Protein AF-A0A9X4IM79-F1 (afdb_monomer_lite)

Foldseek 3Di:
DVVVVCPDPPDDDDDPVRVCDVQWDKDKDKDFDPDDPVVVVVVWGWIWMWIATGGNNRGDDDIDDTDTRDTD

pLDDT: mean 72.87, std 10.43, range [53.09, 90.69]

Structure (mmCIF, N/CA/C/O backbone):
data_AF-A0A9X4IM79-F1
#
_entry.id   AF-A0A9X4IM79-F1
#
loop_
_atom_site.group_PDB
_atom_site.id
_atom_site.type_symbol
_atom_site.label_atom_id
_atom_site.label_alt_id
_atom_site.label_comp_id
_atom_site.label_asym_id
_atom_site.label_entity_id
_atom_site.label_seq_id
_atom_site.pdbx_PDB_ins_code
_atom_site.Cartn_x
_atom_site.Cartn_y
_atom_site.Cartn_z
_atom_site.occupancy
_atom_site.B_iso_or_equiv
_atom_site.auth_seq_id
_atom_site.auth_comp_id
_atom_site.auth_asym_id
_atom_site.auth_atom_id
_atom_site.pdbx_PDB_model_num
ATOM 1 N N . MET A 1 1 ? -36.616 -4.112 4.946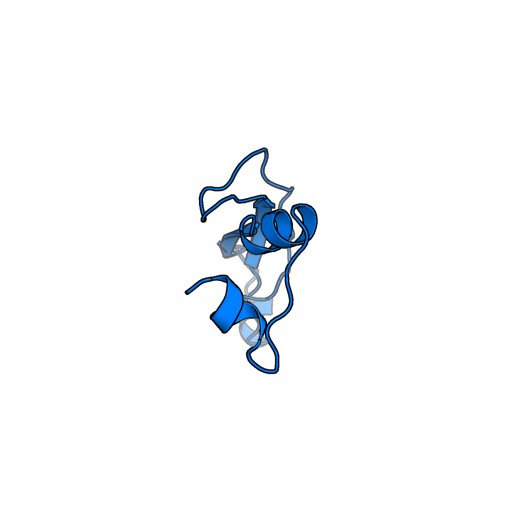 1.00 58.12 1 MET A N 1
ATOM 2 C CA . MET A 1 1 ? -35.478 -3.988 4.013 1.00 58.12 1 MET A CA 1
ATOM 3 C C . MET A 1 1 ? -34.140 -4.353 4.654 1.00 58.12 1 MET A C 1
ATOM 5 O O . MET A 1 1 ? -33.729 -5.489 4.495 1.00 58.12 1 MET A O 1
ATOM 9 N N . LEU A 1 2 ? -33.466 -3.497 5.441 1.00 58.25 2 LEU A N 1
ATOM 10 C CA . LEU A 1 2 ? -32.113 -3.828 5.955 1.00 58.25 2 LEU A CA 1
ATOM 11 C C . LEU A 1 2 ? -32.072 -5.078 6.864 1.00 58.25 2 LEU A C 1
ATOM 13 O O . LEU A 1 2 ? -31.185 -5.915 6.747 1.00 58.25 2 LEU A O 1
ATOM 17 N N . LYS A 1 3 ? -33.087 -5.246 7.724 1.00 62.53 3 LYS A N 1
ATOM 18 C CA . LYS A 1 3 ? -33.236 -6.416 8.612 1.00 62.53 3 LYS A CA 1
ATOM 19 C C . LYS A 1 3 ? -33.549 -7.728 7.881 1.00 62.53 3 LYS A C 1
ATOM 21 O O . LYS A 1 3 ? -33.436 -8.785 8.487 1.00 62.53 3 LYS A O 1
ATOM 26 N N . GLU A 1 4 ? -34.000 -7.662 6.632 1.00 67.06 4 GLU A N 1
ATOM 27 C CA . GLU A 1 4 ? -34.291 -8.848 5.812 1.00 67.06 4 GLU A CA 1
ATOM 28 C C . GLU A 1 4 ? -33.031 -9.312 5.079 1.00 67.06 4 GLU A C 1
ATOM 30 O O . GLU A 1 4 ? -32.805 -10.509 4.968 1.00 67.06 4 GLU A O 1
ATOM 35 N N . VAL A 1 5 ? -32.159 -8.376 4.688 1.00 63.28 5 VAL A N 1
ATOM 36 C CA . VAL A 1 5 ? -30.850 -8.668 4.081 1.00 63.28 5 VAL A CA 1
ATOM 37 C C . VAL A 1 5 ? -29.905 -9.351 5.074 1.00 63.28 5 VAL A C 1
ATOM 39 O O . VAL A 1 5 ? -29.211 -10.287 4.703 1.00 63.28 5 VAL A O 1
ATOM 42 N N . LEU A 1 6 ? -29.926 -8.958 6.354 1.00 63.75 6 LEU A N 1
ATOM 43 C CA . LEU A 1 6 ? -29.135 -9.610 7.414 1.00 63.75 6 LEU A CA 1
ATOM 44 C C . LEU A 1 6 ? -29.561 -11.059 7.717 1.00 63.75 6 LEU A C 1
ATOM 46 O O . LEU A 1 6 ? -28.865 -11.755 8.446 1.00 63.75 6 LEU A O 1
ATOM 50 N N . LYS A 1 7 ? -30.714 -11.504 7.204 1.00 72.12 7 LYS A N 1
ATOM 51 C CA . LYS A 1 7 ? -31.219 -12.874 7.381 1.00 72.12 7 LYS A CA 1
ATOM 52 C C . LYS A 1 7 ? -30.864 -13.795 6.212 1.00 72.12 7 LYS A C 1
ATOM 54 O O . LYS A 1 7 ? -31.225 -14.966 6.253 1.00 72.12 7 LYS A O 1
ATOM 59 N N . LEU A 1 8 ? -30.208 -13.276 5.172 1.00 77.31 8 LEU A N 1
ATOM 60 C CA . LEU A 1 8 ? -29.737 -14.078 4.048 1.00 77.31 8 LEU A CA 1
ATOM 61 C C . LEU A 1 8 ? -28.499 -14.878 4.472 1.00 77.31 8 LEU A C 1
ATOM 63 O O . LEU A 1 8 ? -27.600 -14.344 5.126 1.00 77.31 8 LEU A O 1
ATOM 67 N N . GLU A 1 9 ? -28.448 -16.157 4.098 1.00 62.38 9 GLU A N 1
ATOM 68 C CA . GLU A 1 9 ? -27.280 -16.999 4.363 1.00 62.38 9 GLU A CA 1
ATOM 69 C C . GLU A 1 9 ? -26.014 -16.388 3.746 1.00 62.38 9 GLU A C 1
ATOM 71 O O . GLU A 1 9 ? -26.016 -15.907 2.613 1.00 62.38 9 GLU A O 1
ATOM 76 N N . GLY A 1 10 ? -24.926 -16.381 4.520 1.00 66.44 10 GLY A N 1
ATOM 77 C CA . GLY A 1 10 ? -23.641 -15.805 4.115 1.00 66.44 10 GLY A CA 1
ATOM 78 C C . GLY A 1 10 ? -23.489 -14.301 4.373 1.00 66.44 10 GLY A C 1
ATOM 79 O O . GLY A 1 10 ? -22.397 -13.769 4.176 1.00 66.44 10 GLY A O 1
ATOM 80 N N . VAL A 1 11 ? -24.526 -13.607 4.856 1.00 71.50 11 VAL A N 1
ATOM 81 C CA . VAL A 1 11 ? -24.422 -12.189 5.226 1.00 71.50 11 VAL A CA 1
ATOM 82 C C . VAL A 1 11 ? -23.927 -12.055 6.665 1.00 71.50 11 VAL A C 1
ATOM 84 O O . VAL A 1 11 ? -24.616 -12.412 7.617 1.00 71.50 11 VAL A O 1
ATOM 87 N N . GLN A 1 12 ? -22.724 -11.505 6.828 1.00 75.75 12 GLN A N 1
ATOM 88 C CA . GLN A 1 12 ? -22.152 -11.177 8.131 1.00 75.75 12 GLN A CA 1
ATOM 89 C C . GLN A 1 12 ? -22.241 -9.671 8.386 1.00 75.75 12 GLN A C 1
ATOM 91 O O . GLN A 1 12 ? -21.798 -8.861 7.568 1.00 75.75 12 GLN A O 1
ATOM 96 N N . GLU A 1 13 ? -22.775 -9.282 9.545 1.00 76.88 13 GLU A N 1
ATOM 97 C CA . GLU A 1 13 ? -22.686 -7.896 9.995 1.00 76.88 13 GLU A CA 1
ATOM 98 C C . GLU A 1 13 ? -21.235 -7.581 10.375 1.00 76.88 13 GLU A C 1
ATOM 100 O O . GLU A 1 13 ? -20.666 -8.148 11.309 1.00 76.88 13 GLU A O 1
ATOM 105 N N . LEU A 1 14 ? -20.621 -6.679 9.616 1.00 73.81 14 LEU A N 1
ATOM 106 C CA . LEU A 1 14 ? -19.256 -6.238 9.857 1.00 73.81 14 LEU A CA 1
ATOM 107 C C . LEU A 1 14 ? -19.236 -5.216 10.989 1.00 73.81 14 LEU A C 1
ATOM 109 O O . LEU A 1 14 ? -19.970 -4.227 10.982 1.00 73.81 14 LEU A O 1
ATOM 113 N N . THR A 1 15 ? -18.313 -5.394 11.928 1.00 79.19 15 THR A N 1
ATOM 114 C CA . THR A 1 15 ? -18.035 -4.366 12.934 1.00 79.19 15 THR A CA 1
ATOM 115 C C . THR A 1 15 ? -17.572 -3.068 12.263 1.00 79.19 15 THR A C 1
ATOM 117 O O . THR A 1 15 ? -16.959 -3.088 11.194 1.00 79.19 15 THR A O 1
ATOM 120 N N . LYS A 1 16 ? -17.752 -1.914 12.925 1.00 68.88 16 LYS A N 1
ATOM 121 C CA . LYS A 1 16 ? -17.255 -0.613 12.420 1.00 68.88 16 LYS A CA 1
ATOM 122 C C . LYS A 1 16 ? -15.764 -0.638 12.044 1.00 68.88 16 LYS A C 1
ATOM 124 O O . LYS A 1 16 ? -15.348 0.087 11.143 1.00 68.88 16 LYS A O 1
ATOM 129 N N . LYS A 1 17 ? -14.952 -1.461 12.723 1.00 67.12 17 LYS A N 1
ATOM 130 C CA . LYS A 1 17 ? -13.528 -1.660 12.404 1.00 67.12 17 LYS A CA 1
ATOM 131 C C . LYS A 1 17 ? -13.334 -2.447 11.104 1.00 67.12 17 LYS A C 1
ATOM 133 O O . LYS A 1 17 ? -12.552 -2.020 10.265 1.00 67.12 17 LYS A O 1
ATOM 138 N N . GLN A 1 18 ? -14.075 -3.538 10.907 1.00 65.38 18 GLN A N 1
ATOM 139 C CA . GLN A 1 18 ? -14.036 -4.318 9.664 1.00 65.38 18 GLN A CA 1
ATOM 140 C C . GLN A 1 18 ? -14.586 -3.522 8.476 1.00 65.38 18 GLN A C 1
ATOM 142 O O . GLN A 1 18 ? -13.976 -3.522 7.415 1.00 65.38 18 GLN A O 1
ATOM 147 N N . GLN A 1 19 ? -15.663 -2.755 8.672 1.00 65.00 19 GLN A N 1
ATOM 148 C CA . GLN A 1 19 ? -16.150 -1.803 7.672 1.00 65.00 19 GLN A CA 1
ATOM 149 C C . GLN A 1 19 ? -15.093 -0.763 7.315 1.00 65.00 19 GLN A C 1
ATOM 151 O O . GLN A 1 19 ? -14.909 -0.478 6.141 1.00 65.00 19 GLN A O 1
ATOM 156 N N . LYS A 1 20 ? -14.364 -0.208 8.291 1.00 61.47 20 LYS A N 1
ATOM 157 C CA . LYS A 1 20 ? -13.249 0.706 8.001 1.00 61.47 20 LYS A CA 1
ATOM 158 C C . LYS A 1 20 ? -12.108 0.031 7.244 1.00 61.47 20 LYS A C 1
ATOM 160 O O . LYS A 1 20 ? -11.510 0.695 6.418 1.00 61.47 20 LYS A O 1
ATOM 165 N N . SER A 1 21 ? -11.823 -1.243 7.502 1.00 62.06 21 SER A N 1
ATOM 166 C CA . SER A 1 21 ? -10.797 -2.000 6.773 1.00 62.06 21 SER A CA 1
ATOM 167 C C . SER A 1 21 ? -11.223 -2.395 5.356 1.00 62.06 21 SER A C 1
ATOM 169 O O . SER A 1 21 ? -10.370 -2.537 4.493 1.00 62.06 21 SER A O 1
ATOM 171 N N . LEU A 1 22 ? -12.520 -2.606 5.115 1.00 63.62 22 LEU A N 1
ATOM 172 C CA . LEU A 1 22 ? -13.057 -2.941 3.791 1.00 63.62 22 LEU A CA 1
ATOM 173 C C . LEU A 1 22 ? -13.324 -1.688 2.947 1.00 63.62 22 LEU A C 1
ATOM 175 O O . LEU A 1 22 ? -13.004 -1.655 1.765 1.00 63.62 22 LEU A O 1
ATOM 179 N N . ASN A 1 23 ? -13.862 -0.633 3.561 1.00 61.72 23 ASN A N 1
ATOM 180 C CA . ASN A 1 23 ? -14.093 0.662 2.910 1.00 61.72 23 ASN A CA 1
ATOM 181 C C . ASN A 1 23 ? -12.800 1.481 2.790 1.00 61.72 23 ASN A C 1
ATOM 183 O O . ASN A 1 23 ? -12.687 2.372 1.941 1.00 61.72 23 ASN A O 1
ATOM 187 N N . GLY A 1 24 ? -11.848 1.213 3.682 1.00 67.75 24 GLY A N 1
ATOM 188 C CA . GLY A 1 24 ? -10.526 1.802 3.697 1.00 67.75 24 GLY A CA 1
ATOM 189 C C . GLY A 1 24 ? -9.519 0.854 3.067 1.00 67.75 24 GLY A C 1
ATOM 190 O O . GLY A 1 24 ? -8.885 0.075 3.771 1.00 67.75 24 GLY A O 1
ATOM 191 N N . GLY A 1 25 ? -9.427 0.873 1.740 1.00 74.44 25 GLY A N 1
ATOM 192 C CA . GLY A 1 25 ? -8.468 0.047 1.014 1.00 74.44 25 GLY A CA 1
ATOM 193 C C . GLY A 1 25 ? -7.028 0.549 1.157 1.00 74.44 25 GLY A C 1
ATOM 194 O O . GLY A 1 25 ? -6.686 1.359 2.017 1.00 74.44 25 GLY A O 1
ATOM 195 N N . GLN A 1 26 ? -6.172 0.114 0.238 1.00 77.69 26 GLN A N 1
ATOM 196 C CA . GLN A 1 26 ? -4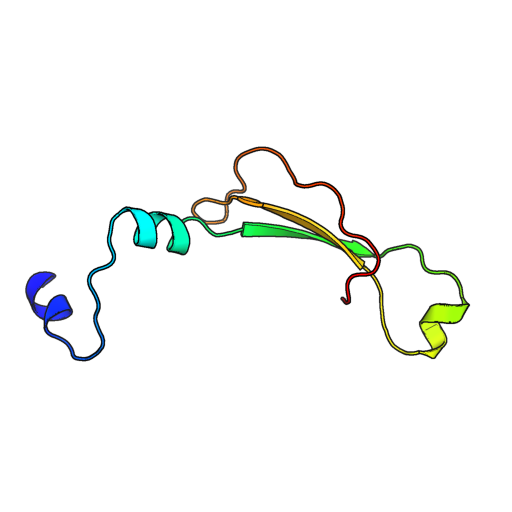.868 0.726 -0.002 1.00 77.69 26 GLN A CA 1
ATOM 197 C C . GLN A 1 26 ? -4.818 1.249 -1.431 1.00 77.69 26 GLN A C 1
ATOM 199 O O . GLN A 1 26 ? -5.359 0.641 -2.352 1.00 77.69 26 GLN A O 1
ATOM 204 N N . LYS A 1 27 ? -4.198 2.411 -1.615 1.00 81.69 27 LYS A N 1
ATOM 205 C CA . LYS A 1 27 ? -3.842 2.919 -2.936 1.00 81.69 27 LYS A CA 1
ATOM 206 C C . LYS A 1 27 ? -2.364 2.633 -3.143 1.00 81.69 27 LYS A C 1
ATOM 208 O O . LYS A 1 27 ? -1.551 3.171 -2.397 1.00 81.69 27 LYS A O 1
ATOM 213 N N . CYS A 1 28 ? -2.041 1.816 -4.137 1.00 85.44 28 CYS A N 1
ATOM 214 C CA . CYS A 1 28 ? -0.665 1.526 -4.516 1.00 85.44 28 CYS A CA 1
ATOM 215 C C . CYS A 1 28 ? -0.318 2.221 -5.833 1.00 85.44 28 CYS A C 1
ATOM 217 O O . CYS A 1 28 ? -1.154 2.338 -6.729 1.00 85.44 28 CYS A O 1
ATOM 219 N N . GLU A 1 29 ? 0.907 2.716 -5.920 1.00 86.88 29 GLU A N 1
ATOM 220 C CA . GLU A 1 29 ? 1.519 3.233 -7.137 1.00 86.88 29 GLU A CA 1
ATOM 221 C C . GLU A 1 29 ? 2.642 2.275 -7.530 1.00 86.88 29 GLU A C 1
ATOM 223 O O . GLU A 1 29 ? 3.444 1.884 -6.679 1.00 86.88 29 GLU A O 1
ATOM 228 N N . GLN A 1 30 ? 2.677 1.899 -8.805 1.00 86.94 30 GLN A N 1
ATOM 229 C CA . GLN A 1 30 ? 3.737 1.090 -9.394 1.00 86.94 30 GLN A CA 1
ATOM 230 C C . GLN A 1 30 ? 4.477 1.927 -10.429 1.00 86.94 30 GLN A C 1
ATOM 232 O O . GLN A 1 30 ? 3.861 2.660 -11.207 1.00 86.94 30 GLN A O 1
ATOM 237 N N . LYS A 1 31 ? 5.801 1.821 -10.430 1.00 86.00 31 LYS A N 1
ATOM 238 C CA . LYS A 1 31 ? 6.669 2.395 -11.452 1.00 86.00 31 LYS A CA 1
ATOM 239 C C . LYS A 1 31 ? 7.614 1.322 -11.948 1.00 86.00 31 LYS A C 1
ATOM 241 O O . LYS A 1 31 ? 8.098 0.524 -11.154 1.00 86.00 31 LYS A O 1
ATOM 246 N N . TYR A 1 32 ? 7.891 1.343 -13.245 1.00 81.38 32 TYR A N 1
ATOM 247 C CA . TYR A 1 32 ? 8.939 0.507 -13.807 1.00 81.38 32 TYR A CA 1
ATOM 248 C C . TYR A 1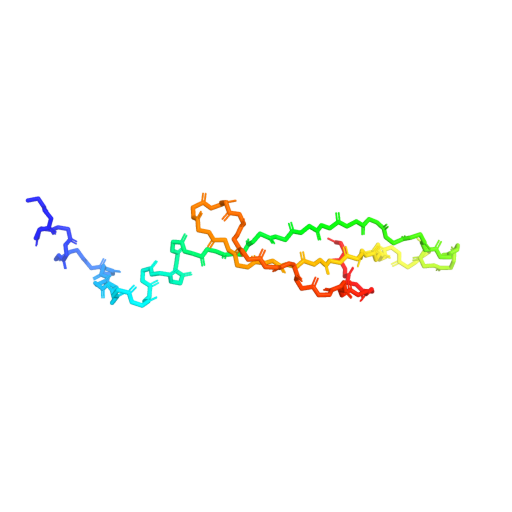 32 ? 10.272 0.884 -13.177 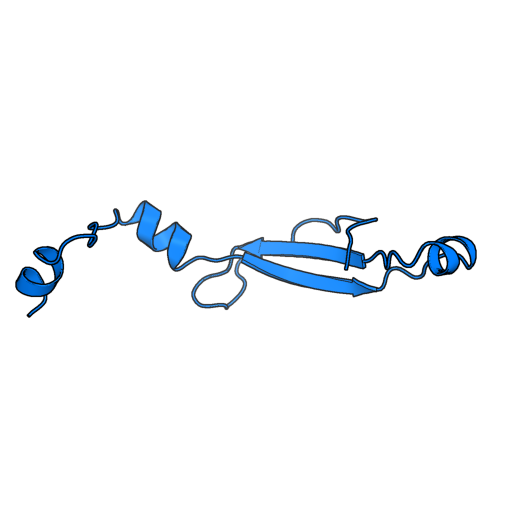1.00 81.38 32 TYR A C 1
ATOM 250 O O . TYR A 1 32 ? 10.645 2.062 -13.156 1.00 81.38 32 TYR A O 1
ATOM 258 N N . GLU A 1 33 ? 10.963 -0.118 -12.650 1.00 77.00 33 GLU A N 1
ATOM 259 C CA . GLU A 1 33 ? 12.339 0.050 -12.220 1.00 77.00 33 GLU A CA 1
ATOM 260 C C . GLU A 1 33 ? 13.218 0.038 -13.486 1.00 77.00 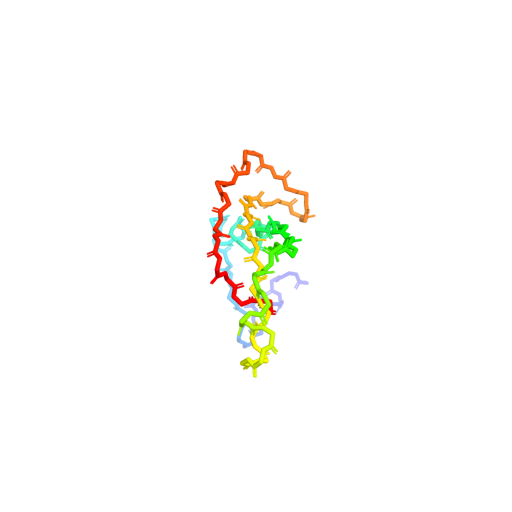33 GLU A C 1
ATOM 262 O O . GLU A 1 33 ? 12.997 -0.803 -14.365 1.00 77.00 33 GLU A O 1
ATOM 267 N N . PRO A 1 34 ? 14.154 0.989 -13.671 1.00 66.31 34 PRO A N 1
ATOM 268 C CA . PRO A 1 34 ? 15.080 0.949 -14.798 1.00 66.31 34 PRO A CA 1
ATOM 269 C C . PRO A 1 34 ? 16.033 -0.239 -14.608 1.00 66.31 34 PRO A C 1
ATOM 271 O O . PRO A 1 34 ? 17.090 -0.110 -13.996 1.00 66.31 34 PRO A O 1
ATOM 274 N N . MET A 1 35 ? 15.617 -1.410 -15.090 1.00 64.62 35 MET A N 1
ATOM 275 C CA . MET A 1 35 ? 16.374 -2.652 -14.963 1.00 64.62 35 MET A CA 1
ATOM 276 C C . MET A 1 35 ? 17.629 -2.636 -15.838 1.00 64.62 35 MET A C 1
ATOM 278 O O . MET A 1 35 ? 17.670 -2.034 -16.915 1.00 64.62 35 MET A O 1
ATOM 282 N N . SER A 1 36 ? 18.656 -3.349 -15.378 1.00 57.72 36 SER A N 1
ATOM 283 C CA . SER A 1 36 ? 19.819 -3.679 -16.201 1.00 57.72 36 SER A CA 1
ATOM 284 C C . SER A 1 36 ? 19.429 -4.699 -17.284 1.00 57.72 36 SER A C 1
ATOM 286 O O . SER A 1 36 ? 18.501 -5.485 -17.103 1.00 57.72 36 SER A O 1
ATOM 288 N N . VAL A 1 37 ? 20.148 -4.712 -18.413 1.00 58.16 37 VAL A N 1
ATOM 289 C CA . VAL A 1 37 ? 19.863 -5.552 -19.603 1.00 58.16 37 VAL A CA 1
ATOM 290 C C . VAL A 1 37 ? 19.732 -7.058 -19.276 1.00 58.16 37 VAL A C 1
ATOM 292 O O . VAL A 1 37 ? 19.109 -7.799 -20.027 1.00 58.16 37 VAL A O 1
ATOM 295 N N . PHE A 1 38 ? 20.262 -7.503 -18.132 1.00 53.09 38 PHE A N 1
ATOM 296 C CA . PHE A 1 38 ? 20.257 -8.896 -17.678 1.00 53.09 38 PHE A CA 1
ATOM 297 C C . PHE A 1 38 ? 18.896 -9.420 -17.184 1.00 53.09 38 PHE A C 1
ATOM 299 O O . PHE A 1 38 ? 18.634 -10.613 -17.301 1.00 53.09 38 PHE A O 1
ATOM 306 N N . GLU A 1 39 ? 18.006 -8.579 -16.650 1.00 53.62 39 GLU A N 1
ATOM 307 C CA . GLU A 1 39 ? 16.730 -9.057 -16.077 1.00 53.62 39 GLU A CA 1
ATOM 308 C C . GLU A 1 39 ? 15.656 -9.297 -17.149 1.00 53.62 39 GLU A C 1
ATOM 310 O O . GLU A 1 39 ? 14.759 -10.126 -16.971 1.00 53.62 39 GLU A O 1
ATOM 315 N N . GLN A 1 40 ? 15.805 -8.652 -18.310 1.00 54.81 40 GLN A N 1
ATOM 316 C CA . GLN A 1 40 ? 14.895 -8.763 -19.451 1.00 54.81 40 GLN A CA 1
ATOM 317 C C . GLN A 1 40 ? 14.879 -10.176 -20.066 1.00 54.81 40 GLN A C 1
ATOM 319 O O . GLN A 1 40 ? 13.850 -10.595 -20.596 1.00 54.81 40 GLN A O 1
ATOM 324 N N . GLU A 1 41 ? 15.973 -10.939 -19.945 1.00 54.12 41 GLU A N 1
ATOM 325 C CA . GLU A 1 41 ? 16.069 -12.320 -20.449 1.00 54.12 41 GLU A CA 1
ATOM 326 C C . GLU A 1 41 ? 15.302 -13.339 -19.588 1.00 54.12 41 GLU A C 1
ATOM 328 O O . GLU A 1 41 ? 14.908 -14.392 -20.086 1.00 54.12 41 GLU A O 1
ATOM 333 N N . SER A 1 42 ? 15.027 -13.024 -18.317 1.00 61.31 42 SER A N 1
ATOM 334 C CA . SER A 1 42 ?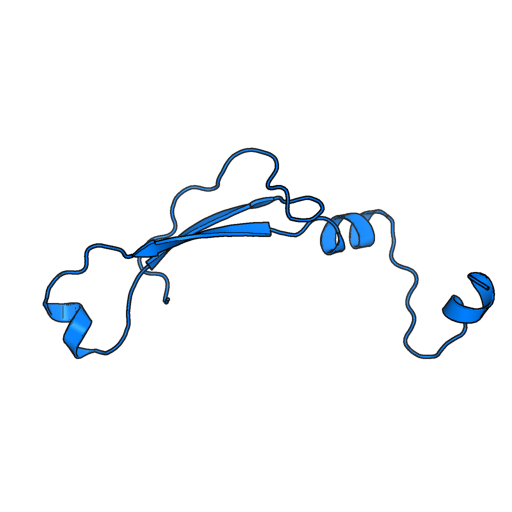 14.272 -13.905 -17.409 1.00 61.31 42 SER A CA 1
ATOM 335 C C . SER A 1 42 ? 12.748 -13.795 -17.559 1.00 61.31 42 SER A C 1
ATOM 337 O O . SER A 1 42 ? 12.004 -14.587 -16.979 1.00 61.31 42 SER A O 1
ATOM 339 N N . GLY A 1 43 ? 12.267 -12.801 -18.315 1.00 62.28 43 GLY A N 1
ATOM 340 C CA . GLY A 1 43 ? 10.840 -12.511 -18.478 1.00 62.28 43 GLY A CA 1
ATOM 341 C C . GLY A 1 43 ? 10.156 -11.925 -17.235 1.00 62.28 43 GLY A C 1
ATOM 342 O O . GLY A 1 43 ? 8.952 -11.682 -17.276 1.00 62.28 43 GLY A O 1
ATOM 343 N N . GLN A 1 44 ? 10.889 -11.680 -16.146 1.00 64.88 44 GLN A N 1
ATOM 344 C CA . GLN A 1 44 ? 10.363 -11.041 -14.941 1.00 64.88 44 GLN A CA 1
ATOM 345 C C . GLN A 1 44 ? 10.606 -9.534 -15.022 1.00 64.88 44 GLN A C 1
ATOM 347 O O . GLN A 1 44 ? 11.744 -9.074 -15.009 1.00 64.88 44 GLN A O 1
ATOM 352 N N . GLN A 1 45 ? 9.529 -8.755 -15.144 1.00 69.75 45 GLN A N 1
ATOM 353 C CA . GLN A 1 45 ? 9.605 -7.302 -15.026 1.00 69.75 45 GLN A CA 1
ATOM 354 C C . GLN A 1 45 ? 9.551 -6.927 -13.548 1.00 69.75 45 GLN A C 1
ATOM 356 O O . GLN A 1 45 ? 8.592 -7.262 -12.850 1.00 69.75 45 GLN A O 1
ATOM 361 N N . LEU A 1 46 ? 10.587 -6.236 -13.080 1.00 76.69 46 LEU A N 1
ATOM 362 C CA . LEU A 1 46 ? 10.618 -5.671 -11.742 1.00 76.69 46 LEU A CA 1
ATOM 363 C C . LEU A 1 46 ? 10.083 -4.238 -11.757 1.00 76.69 46 LEU A C 1
ATOM 365 O O . LEU A 1 46 ? 10.350 -3.424 -12.647 1.00 76.69 46 LEU A O 1
ATOM 369 N N . CYS A 1 47 ? 9.298 -3.951 -10.734 1.00 84.56 47 CYS A N 1
ATOM 370 C CA . CYS A 1 47 ? 8.660 -2.685 -10.470 1.00 84.56 47 CYS A CA 1
ATOM 371 C C . CYS A 1 47 ? 9.059 -2.201 -9.081 1.00 84.56 47 CYS A C 1
ATOM 373 O O . CYS A 1 47 ? 9.199 -2.975 -8.133 1.00 84.56 47 CYS A O 1
ATOM 375 N N . MET A 1 48 ? 9.100 -0.883 -8.945 1.00 87.88 48 MET A N 1
ATOM 376 C CA . MET A 1 48 ? 9.021 -0.230 -7.652 1.00 87.88 48 MET A CA 1
ATOM 377 C C . MET A 1 48 ? 7.548 -0.045 -7.287 1.00 87.88 48 MET A C 1
ATOM 379 O O . MET A 1 48 ? 6.762 0.473 -8.089 1.00 87.88 48 MET A O 1
ATOM 383 N N . ARG A 1 49 ? 7.159 -0.423 -6.068 1.00 88.31 49 ARG A N 1
ATOM 384 C CA . ARG A 1 49 ? 5.796 -0.256 -5.549 1.00 88.31 49 ARG A CA 1
ATOM 385 C C . ARG A 1 49 ? 5.812 0.537 -4.251 1.00 88.31 49 ARG A C 1
ATOM 387 O O . ARG A 1 49 ? 6.609 0.268 -3.367 1.00 88.31 49 ARG A O 1
ATOM 394 N N . ARG A 1 50 ? 4.884 1.474 -4.089 1.00 89.75 50 ARG A N 1
ATOM 395 C CA . ARG A 1 50 ? 4.581 2.077 -2.781 1.00 89.75 50 ARG A CA 1
ATOM 396 C C . ARG A 1 50 ? 3.086 2.114 -2.559 1.00 89.75 50 ARG A C 1
ATOM 398 O O . ARG A 1 50 ? 2.326 2.293 -3.510 1.00 89.75 50 ARG A O 1
ATOM 405 N N . CYS A 1 51 ? 2.653 1.982 -1.316 1.00 87.19 51 CYS A N 1
ATOM 406 C CA . CYS A 1 51 ? 1.242 1.955 -0.968 1.00 87.19 51 CYS A CA 1
ATOM 407 C C . CYS A 1 51 ? 0.943 2.974 0.127 1.00 87.19 51 CYS A C 1
ATOM 409 O O . CYS A 1 51 ? 1.798 3.348 0.924 1.00 87.19 51 CYS A O 1
ATOM 411 N N . ARG A 1 52 ? -0.301 3.436 0.174 1.00 85.50 52 ARG A N 1
ATOM 412 C CA . ARG A 1 52 ? -0.817 4.208 1.302 1.00 85.50 52 ARG A CA 1
ATOM 413 C C . ARG A 1 52 ? -2.224 3.768 1.660 1.00 85.50 52 ARG A C 1
ATOM 415 O O . ARG A 1 52 ? -2.943 3.296 0.769 1.00 85.50 52 ARG A O 1
ATOM 422 N N . PRO A 1 53 ? -2.647 3.947 2.920 1.00 81.81 53 PRO A N 1
ATOM 423 C CA . PRO A 1 53 ? -4.043 3.790 3.288 1.00 81.81 53 PRO A CA 1
ATOM 424 C C . PRO A 1 53 ? -4.927 4.613 2.349 1.00 81.81 53 PRO A C 1
ATOM 426 O O . PRO A 1 53 ? -4.575 5.716 1.935 1.00 81.81 53 PRO A O 1
ATOM 429 N N . SER A 1 54 ? -6.073 4.079 1.966 1.00 78.38 54 SER A N 1
ATOM 430 C CA . SER A 1 54 ? -7.077 4.816 1.214 1.00 78.38 54 SER A CA 1
ATOM 431 C C . SER A 1 54 ? -8.414 4.715 1.915 1.00 78.38 54 SER A C 1
ATOM 433 O O . SER A 1 54 ? -8.644 3.815 2.709 1.00 78.38 54 SER A O 1
ATOM 435 N N . PHE A 1 55 ? -9.292 5.671 1.656 1.00 74.12 55 PHE A N 1
ATOM 436 C CA . PHE A 1 55 ? -10.691 5.615 2.043 1.00 74.12 55 PHE A CA 1
ATOM 437 C C . PHE A 1 55 ? -11.506 5.948 0.801 1.00 74.12 55 PHE A C 1
ATOM 439 O O . PHE A 1 55 ? -11.294 6.999 0.198 1.00 74.12 55 PHE A O 1
ATOM 446 N N . LEU A 1 56 ? -12.380 5.031 0.370 1.00 71.12 56 LEU A N 1
ATOM 447 C CA . LEU A 1 56 ? -13.144 5.172 -0.881 1.00 71.12 56 LEU A CA 1
ATOM 448 C C . LEU A 1 56 ? -12.251 5.420 -2.119 1.00 71.12 56 LEU A C 1
ATOM 450 O O . LEU A 1 56 ? -12.581 6.219 -2.991 1.00 71.12 56 LEU A O 1
ATOM 454 N N . GLY A 1 57 ? -11.073 4.788 -2.178 1.00 63.28 57 GLY A N 1
ATOM 455 C CA . GLY A 1 57 ? -10.110 4.955 -3.280 1.00 63.28 57 GLY A CA 1
ATOM 456 C C . GLY A 1 57 ? -9.316 6.270 -3.254 1.00 63.28 57 GLY A C 1
ATOM 457 O O . GLY A 1 57 ? -8.341 6.430 -3.997 1.00 63.28 57 GLY A O 1
ATOM 458 N N . ILE A 1 58 ? -9.657 7.195 -2.354 1.00 70.44 58 ILE A N 1
ATOM 459 C CA . ILE A 1 58 ? -8.870 8.397 -2.087 1.00 70.44 58 ILE A CA 1
ATOM 460 C C . ILE A 1 58 ? -7.770 8.001 -1.109 1.00 70.44 58 ILE A C 1
ATOM 462 O O . ILE A 1 58 ? -8.032 7.656 0.038 1.00 70.44 58 ILE A O 1
ATOM 466 N N . GLY A 1 59 ? -6.523 7.990 -1.577 1.00 72.00 59 GLY A N 1
ATOM 467 C CA . GLY A 1 59 ? -5.379 7.720 -0.709 1.00 72.00 59 GLY A CA 1
ATOM 468 C C . GLY A 1 59 ? -5.223 8.822 0.344 1.00 72.00 59 GLY A C 1
ATOM 469 O O . GLY A 1 59 ? -5.165 9.997 -0.019 1.00 72.00 59 GLY A O 1
ATOM 470 N N . LEU A 1 60 ? -5.159 8.433 1.614 1.00 75.00 60 LEU A N 1
ATOM 471 C CA . LEU A 1 60 ? -5.046 9.301 2.780 1.00 75.00 60 LEU A CA 1
ATOM 472 C C . LEU A 1 60 ? -3.746 8.995 3.528 1.00 75.00 60 LEU A C 1
ATOM 474 O O . LEU A 1 60 ? -3.328 7.843 3.618 1.00 75.00 60 LEU A O 1
ATOM 478 N N . GLY A 1 61 ? -3.136 10.032 4.096 1.00 77.44 61 GLY A N 1
ATOM 479 C CA . GLY A 1 61 ? -1.864 9.910 4.802 1.00 77.44 61 GLY A CA 1
ATOM 480 C C . GLY A 1 61 ? -0.652 9.841 3.874 1.00 77.44 61 GLY A C 1
ATOM 481 O O . GLY A 1 61 ? -0.735 10.097 2.664 1.00 77.44 61 GLY A O 1
ATOM 482 N N . GLU A 1 62 ? 0.487 9.541 4.485 1.00 83.38 62 GLU A N 1
ATOM 483 C CA . GLU A 1 62 ? 1.773 9.469 3.805 1.00 83.38 62 GLU A CA 1
ATOM 484 C C . GLU A 1 62 ? 1.900 8.184 2.988 1.00 83.38 62 GLU A C 1
ATOM 486 O O . GLU A 1 62 ? 1.284 7.155 3.276 1.00 83.38 62 GLU A O 1
ATOM 491 N N . TRP A 1 63 ? 2.681 8.278 1.918 1.00 86.31 63 TRP A N 1
ATOM 492 C CA . TRP A 1 63 ? 3.080 7.105 1.161 1.00 86.31 63 TRP A CA 1
ATOM 493 C C . TRP A 1 63 ? 4.110 6.311 1.949 1.00 86.31 63 TRP A C 1
ATOM 495 O O . TRP A 1 63 ? 4.996 6.904 2.560 1.00 86.31 63 TRP A O 1
ATOM 505 N N . SER A 1 64 ? 4.014 4.983 1.887 1.00 87.50 64 SER A N 1
ATOM 506 C CA . SER A 1 64 ? 5.118 4.131 2.305 1.00 87.50 64 SER A CA 1
ATOM 507 C C . SER A 1 64 ? 6.366 4.447 1.482 1.00 87.50 64 SER A C 1
ATOM 509 O O . SER A 1 64 ? 6.293 4.993 0.372 1.00 87.50 64 SER A O 1
ATOM 511 N N . GLU A 1 65 ? 7.512 4.038 2.011 1.00 90.69 65 GLU A N 1
ATOM 512 C CA . GLU A 1 65 ? 8.732 3.948 1.222 1.00 90.69 65 GLU A CA 1
ATOM 513 C C . GLU A 1 65 ? 8.523 3.029 0.008 1.00 90.69 65 GLU A C 1
ATOM 515 O O . GLU A 1 65 ? 7.571 2.235 -0.050 1.00 90.69 65 GLU A O 1
ATOM 520 N N . TRP A 1 66 ? 9.382 3.197 -0.996 1.00 87.19 66 TRP A N 1
ATOM 521 C CA . TRP A 1 66 ? 9.352 2.361 -2.185 1.00 87.19 66 TRP A CA 1
ATOM 522 C C . TRP A 1 66 ? 9.884 0.970 -1.850 1.00 87.19 66 TRP A C 1
ATOM 524 O O . TRP A 1 66 ? 11.018 0.810 -1.410 1.00 87.19 66 TRP A O 1
ATOM 534 N N . GLU A 1 67 ? 9.059 -0.037 -2.095 1.00 87.12 67 GLU A N 1
ATOM 535 C CA . GLU A 1 67 ? 9.480 -1.425 -2.194 1.00 87.12 67 GLU A CA 1
ATOM 536 C C . GLU A 1 67 ? 10.068 -1.626 -3.596 1.00 87.12 67 GLU A C 1
ATOM 538 O O . GLU A 1 67 ? 9.406 -1.334 -4.593 1.00 87.12 67 GLU A O 1
ATOM 543 N N . HIS A 1 68 ? 11.315 -2.083 -3.665 1.00 84.62 68 HIS A N 1
ATOM 544 C CA . HIS A 1 68 ? 12.045 -2.367 -4.905 1.00 84.62 68 HIS A CA 1
ATOM 545 C C . HIS A 1 68 ? 11.982 -3.859 -5.242 1.00 84.62 68 HIS A C 1
ATOM 547 O O . HIS A 1 68 ? 11.716 -4.675 -4.355 1.00 84.62 68 HIS A O 1
ATOM 553 N N . ASN A 1 69 ? 12.297 -4.229 -6.487 1.00 77.44 69 ASN A N 1
ATOM 554 C CA . ASN A 1 69 ? 12.355 -5.630 -6.929 1.00 77.44 69 ASN A CA 1
ATOM 555 C C . ASN A 1 69 ? 11.037 -6.400 -6.732 1.00 77.44 69 ASN A C 1
ATOM 557 O O . ASN A 1 69 ? 11.032 -7.595 -6.428 1.00 77.44 69 ASN A O 1
ATOM 561 N N . VAL A 1 70 ? 9.902 -5.716 -6.871 1.00 79.56 70 VAL A N 1
ATOM 562 C CA . VAL A 1 70 ? 8.583 -6.347 -6.786 1.00 79.56 70 VAL A CA 1
ATOM 563 C C . VAL A 1 70 ? 8.158 -6.746 -8.190 1.00 79.56 70 VAL A C 1
ATOM 565 O O . VAL A 1 70 ? 8.309 -5.956 -9.115 1.00 79.56 70 VAL A O 1
ATOM 568 N N . LEU A 1 71 ? 7.606 -7.945 -8.368 1.00 77.56 71 LEU A N 1
ATOM 569 C CA . LEU A 1 71 ? 7.063 -8.333 -9.671 1.00 77.56 71 LEU A CA 1
ATOM 570 C C . LEU A 1 71 ? 5.943 -7.367 -10.082 1.00 77.56 71 LEU A C 1
ATOM 572 O O . LEU A 1 71 ? 5.013 -7.116 -9.302 1.00 77.56 71 LEU A O 1
ATOM 576 N N . CYS A 1 72 ? 6.068 -6.831 -11.296 1.00 72.06 72 CYS A N 1
ATOM 577 C CA . CYS A 1 72 ? 4.934 -6.334 -12.057 1.00 72.06 72 CYS A CA 1
ATOM 578 C C . CYS A 1 72 ? 4.086 -7.555 -12.495 1.00 72.06 72 CYS A C 1
ATOM 580 O O . CYS A 1 72 ? 2.848 -7.436 -12.428 1.00 72.06 72 CYS A O 1
#

Sequence (72 aa):
MLKEVLKLEGVQELTKKQQKSLNGGQKCEQKYEPMSVFEQESGQQLCMRRCRPSFLGIGLGEWSEWEHNVLC

Organism: NCBI:txid2878201

Radius of gyration: 19.21 Å; chains: 1; bounding box: 56×27×33 Å

Secondary structure (DSSP, 8-state):
-HHHHTTSTT-----HHHHHHHHS-EEEEEEE----TTTGGGT--EEEEEEEEEETTEE-SPPPPPEEEEE-